Protein AF-0000000080789629 (afdb_homodimer)

Solvent-accessible surface area (backbone atoms only — not comparable to full-atom values): 7056 Å² total; per-residue (Å²): 126,40,49,43,46,72,43,77,44,97,46,94,88,41,52,44,38,27,39,66,44,56,56,70,58,35,61,76,66,65,65,48,71,83,44,41,22,46,79,44,79,45,77,54,96,90,35,48,31,46,32,34,33,51,54,77,71,75,78,124,127,41,49,43,45,72,43,79,45,98,47,94,88,39,52,44,38,26,39,67,45,55,56,70,58,34,59,75,66,64,66,47,70,82,44,41,24,46,77,45,80,43,76,55,96,91,35,47,30,47,32,34,32,51,53,75,74,73,78,125

Sequence (120 aa):
MVKPYIRKGGREGDETYYLNIPRDIAKAFNITKEDEFVLSVETKDGEITLCYKRVKKAKSMVKPYIRKGGREGDETYYLNIPRDIAKAFNITKEDEFVLSVETKDGEITLCYKRVKKAKS

Structure (mmCIF, N/CA/C/O backbone):
data_AF-0000000080789629-model_v1
#
loop_
_entity.id
_entity.type
_entity.pdbx_description
1 polymer 'SpoVT-AbrB domain-containing protein'
#
loop_
_atom_site.group_PDB
_atom_site.id
_atom_site.type_symbol
_atom_site.label_atom_id
_atom_site.label_alt_id
_atom_site.label_comp_id
_atom_site.label_asym_id
_atom_site.label_entity_id
_atom_site.label_seq_id
_atom_site.pdbx_PDB_ins_code
_atom_site.Cartn_x
_atom_site.Cartn_y
_atom_site.Cartn_z
_atom_site.occupancy
_atom_site.B_iso_or_equiv
_atom_site.auth_seq_id
_atom_site.auth_comp_id
_atom_site.auth_asym_id
_atom_site.auth_atom_id
_atom_site.pdbx_PDB_model_num
ATOM 1 N N . MET A 1 1 ? 3.91 -3.062 12.312 1 89.25 1 MET A N 1
ATOM 2 C CA . MET A 1 1 ? 3.449 -1.754 11.852 1 89.25 1 MET A CA 1
ATOM 3 C C . MET A 1 1 ? 4.102 -1.382 10.523 1 89.25 1 MET A C 1
ATOM 5 O O . MET A 1 1 ? 5.219 -1.811 10.234 1 89.25 1 MET A O 1
ATOM 9 N N . VAL A 1 2 ? 3.223 -0.698 9.672 1 92.31 2 VAL A N 1
ATOM 10 C CA . VAL A 1 2 ? 3.715 -0.331 8.352 1 92.31 2 VAL A CA 1
ATOM 11 C C . VAL A 1 2 ? 3.859 1.187 8.25 1 92.31 2 VAL A C 1
ATOM 13 O O . VAL A 1 2 ? 2.949 1.928 8.633 1 92.31 2 VAL A O 1
ATOM 16 N N . LYS A 1 3 ? 4.988 1.646 7.781 1 93.5 3 LYS A N 1
ATOM 17 C CA . LYS A 1 3 ? 5.199 3.064 7.504 1 93.5 3 LYS A CA 1
ATOM 18 C C . LYS A 1 3 ? 5.125 3.35 6.008 1 93.5 3 LYS A C 1
ATOM 20 O O . LYS A 1 3 ? 5.555 2.531 5.191 1 93.5 3 LYS A O 1
ATOM 25 N N . PRO A 1 4 ? 4.559 4.508 5.738 1 93.75 4 PRO A N 1
ATOM 26 C CA . PRO A 1 4 ? 4.582 4.859 4.32 1 93.75 4 PRO A CA 1
ATOM 27 C C . PRO A 1 4 ? 6 5.078 3.789 1 93.75 4 PRO A C 1
ATOM 29 O O . PRO A 1 4 ? 6.855 5.605 4.504 1 93.75 4 PRO A O 1
ATOM 32 N N . TYR A 1 5 ? 6.16 4.535 2.629 1 93.06 5 TYR A N 1
ATOM 33 C CA . TYR A 1 5 ? 7.344 4.879 1.848 1 93.06 5 TYR A CA 1
ATOM 34 C C . TYR A 1 5 ? 7.047 6.012 0.873 1 93.06 5 TYR A C 1
ATOM 36 O O . TYR A 1 5 ? 6.129 5.906 0.054 1 93.06 5 TYR A O 1
ATOM 44 N N . ILE A 1 6 ? 7.785 7.117 1.028 1 91.06 6 ILE A N 1
ATOM 45 C CA . ILE A 1 6 ? 7.527 8.281 0.193 1 91.06 6 ILE A CA 1
ATOM 46 C C . ILE A 1 6 ? 8.719 8.531 -0.727 1 91.06 6 ILE A C 1
ATOM 48 O O . ILE A 1 6 ? 9.852 8.695 -0.259 1 91.06 6 ILE A O 1
ATOM 52 N N . ARG A 1 7 ? 8.422 8.477 -1.987 1 89.19 7 ARG A N 1
ATOM 53 C CA . ARG A 1 7 ? 9.43 8.781 -2.994 1 89.19 7 ARG A CA 1
ATOM 54 C C . ARG A 1 7 ? 9.227 10.172 -3.572 1 89.19 7 ARG A C 1
ATOM 56 O O . ARG A 1 7 ? 8.156 10.484 -4.098 1 89.19 7 ARG A O 1
ATOM 63 N N . LYS A 1 8 ? 10.25 10.859 -3.408 1 85.44 8 LYS A N 1
ATOM 64 C CA . LYS A 1 8 ? 10.172 12.211 -3.967 1 85.44 8 LYS A CA 1
ATOM 65 C C . LYS A 1 8 ? 10.344 12.188 -5.484 1 85.44 8 LYS A C 1
ATOM 67 O O . LYS A 1 8 ? 11.164 11.43 -6.008 1 85.44 8 LYS A O 1
ATOM 72 N N . GLY A 1 9 ? 9.445 12.828 -6.062 1 81.38 9 GLY A N 1
ATOM 73 C CA . GLY A 1 9 ? 9.602 12.992 -7.5 1 81.38 9 GLY A CA 1
ATOM 74 C C . GLY A 1 9 ? 10.555 14.109 -7.875 1 81.38 9 GLY A C 1
ATOM 75 O O . GLY A 1 9 ? 11.25 14.648 -7.016 1 81.38 9 GLY A O 1
ATOM 76 N N . GLY A 1 10 ? 10.695 14.266 -9.258 1 78.31 10 GLY A N 1
ATOM 77 C CA . GLY A 1 10 ? 11.602 15.281 -9.789 1 78.31 10 GLY A CA 1
ATOM 78 C C . GLY A 1 10 ? 11.148 16.703 -9.484 1 78.31 10 GLY A C 1
ATOM 79 O O . GLY A 1 10 ? 11.977 17.609 -9.43 1 78.31 10 GLY A O 1
ATOM 80 N N . ARG A 1 11 ? 9.914 16.953 -9.359 1 83.81 11 ARG A N 1
ATOM 81 C CA . ARG A 1 11 ? 9.367 18.281 -9.07 1 83.81 11 ARG A CA 1
ATOM 82 C C . ARG A 1 11 ? 8.773 18.328 -7.668 1 83.81 11 ARG A C 1
ATOM 84 O O . ARG A 1 11 ? 8.336 17.312 -7.137 1 83.81 11 ARG A O 1
ATOM 91 N N . GLU A 1 12 ? 8.867 19.594 -7.16 1 76.38 12 GLU A N 1
ATOM 92 C CA . GLU A 1 12 ? 8.25 19.812 -5.852 1 76.38 12 GLU A CA 1
ATOM 93 C C . GLU A 1 12 ? 6.77 19.453 -5.875 1 76.38 12 GLU A C 1
ATOM 95 O O . GLU A 1 12 ? 6.047 19.828 -6.801 1 76.38 12 GLU A O 1
ATOM 100 N N . GLY A 1 13 ? 6.312 18.547 -4.934 1 76.31 13 GLY A N 1
ATOM 101 C CA . GLY A 1 13 ? 4.914 18.141 -4.891 1 76.31 13 GLY A CA 1
ATOM 102 C C . GLY A 1 13 ? 4.652 16.812 -5.578 1 76.31 13 GLY A C 1
ATOM 103 O O . GLY A 1 13 ? 3.551 16.266 -5.48 1 76.31 13 GLY A O 1
ATOM 104 N N . ASP A 1 14 ? 5.711 16.422 -6.297 1 84.75 14 ASP A N 1
ATOM 105 C CA . ASP A 1 14 ? 5.578 15.164 -7.031 1 84.75 14 ASP A CA 1
ATOM 106 C C . ASP A 1 14 ? 6.039 13.984 -6.184 1 84.75 14 ASP A C 1
ATOM 108 O O . ASP A 1 14 ? 7.027 13.32 -6.516 1 84.75 14 ASP A O 1
ATOM 112 N N . GLU A 1 15 ? 5.32 13.797 -5.066 1 88.5 15 GLU A N 1
ATOM 113 C CA . GLU A 1 15 ? 5.656 12.648 -4.223 1 88.5 15 GLU A CA 1
ATOM 114 C C . GLU A 1 15 ? 4.746 11.461 -4.516 1 88.5 15 GLU A C 1
ATOM 116 O O . GLU A 1 15 ? 3.58 11.641 -4.875 1 88.5 15 GLU A O 1
ATOM 121 N N . THR A 1 16 ? 5.395 10.352 -4.5 1 92.25 16 THR A N 1
ATOM 122 C CA . THR A 1 16 ? 4.625 9.117 -4.57 1 92.25 16 THR A CA 1
ATOM 123 C C . THR A 1 16 ? 4.625 8.406 -3.221 1 92.25 16 THR A C 1
ATOM 125 O O . THR A 1 16 ? 5.668 8.281 -2.574 1 92.25 16 THR A O 1
ATOM 128 N N . TYR A 1 17 ? 3.451 8.062 -2.824 1 93.88 17 TYR A N 1
ATOM 129 C CA . TYR A 1 17 ? 3.268 7.418 -1.528 1 93.88 17 TYR A CA 1
ATOM 130 C C . TYR A 1 17 ? 2.965 5.934 -1.693 1 93.88 17 TYR A C 1
ATOM 132 O O . TYR A 1 17 ? 2.146 5.551 -2.533 1 93.88 17 TYR A O 1
ATOM 140 N N . TYR A 1 18 ? 3.67 5.082 -0.891 1 96.06 18 TYR A N 1
ATOM 141 C CA . TYR A 1 18 ? 3.473 3.637 -0.942 1 96.06 18 TYR A CA 1
ATOM 142 C C . TYR A 1 18 ? 3.23 3.068 0.452 1 96.06 18 TYR A C 1
ATOM 144 O O . TYR A 1 18 ? 3.781 3.57 1.437 1 96.06 18 TYR A O 1
ATOM 152 N N . LEU A 1 19 ? 2.445 2.037 0.491 1 97.31 19 LEU A N 1
ATOM 153 C CA . LEU A 1 19 ? 2.361 1.165 1.657 1 97.31 19 LEU A CA 1
ATOM 154 C C . LEU A 1 19 ? 2.951 -0.208 1.354 1 97.31 19 LEU A C 1
ATOM 156 O O . LEU A 1 19 ? 2.641 -0.807 0.321 1 97.31 19 LEU A O 1
ATOM 160 N N . ASN A 1 20 ? 3.764 -0.63 2.275 1 96.25 20 ASN A N 1
ATOM 161 C CA . ASN A 1 20 ? 4.379 -1.944 2.131 1 96.25 20 ASN A CA 1
ATOM 162 C C . ASN A 1 20 ? 3.367 -3.064 2.346 1 96.25 20 ASN A C 1
ATOM 164 O O . ASN A 1 20 ? 2.529 -2.986 3.246 1 96.25 20 ASN A O 1
ATOM 168 N N . ILE A 1 21 ? 3.426 -4.031 1.46 1 96.5 21 ILE A N 1
ATOM 169 C CA . ILE A 1 21 ? 2.814 -5.328 1.736 1 96.5 21 ILE A CA 1
ATOM 170 C C . ILE A 1 21 ? 3.861 -6.281 2.305 1 96.5 21 ILE A C 1
ATOM 172 O O . ILE A 1 21 ? 4.797 -6.68 1.604 1 96.5 21 ILE A O 1
ATOM 176 N N . PRO A 1 22 ? 3.684 -6.617 3.529 1 94.06 22 PRO A N 1
ATOM 177 C CA . PRO A 1 22 ? 4.66 -7.562 4.074 1 94.06 22 PRO A CA 1
ATOM 178 C C . PRO A 1 22 ? 4.832 -8.805 3.199 1 94.06 22 PRO A C 1
ATOM 180 O O . PRO A 1 22 ? 3.852 -9.305 2.643 1 94.06 22 PRO A O 1
ATOM 183 N N . ARG A 1 23 ? 6.047 -9.305 3.166 1 91.75 23 ARG A N 1
ATOM 184 C CA . ARG A 1 23 ? 6.418 -10.398 2.275 1 91.75 23 ARG A CA 1
ATOM 185 C C . ARG A 1 23 ? 5.566 -11.633 2.541 1 91.75 23 ARG A C 1
ATOM 187 O O . ARG A 1 23 ? 5.113 -12.297 1.604 1 91.75 23 ARG A O 1
ATOM 194 N N . ASP A 1 24 ? 5.383 -11.961 3.83 1 92.44 24 ASP A N 1
ATOM 195 C CA . ASP A 1 24 ? 4.613 -13.148 4.195 1 92.44 24 ASP A CA 1
ATOM 196 C C . ASP A 1 24 ? 3.18 -13.047 3.682 1 92.44 24 ASP A C 1
ATOM 198 O O . ASP A 1 24 ? 2.604 -14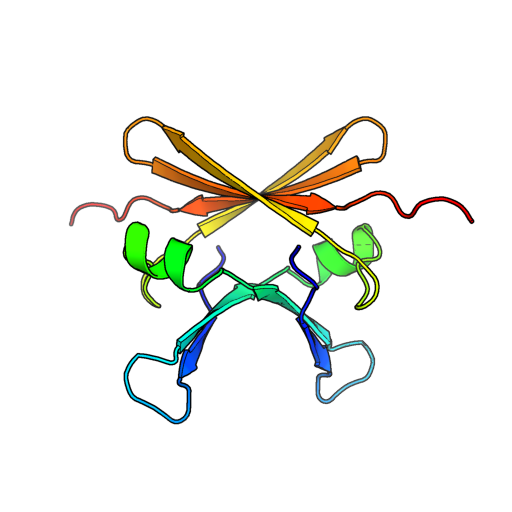.047 3.244 1 92.44 24 ASP A O 1
ATOM 202 N N . ILE A 1 25 ? 2.648 -11.883 3.715 1 94.69 25 ILE A N 1
ATOM 203 C CA . ILE A 1 25 ? 1.293 -11.664 3.223 1 94.69 25 ILE A CA 1
ATOM 204 C C . ILE A 1 25 ? 1.273 -11.773 1.7 1 94.69 25 ILE A C 1
ATOM 206 O O . ILE A 1 25 ? 0.395 -12.422 1.129 1 94.69 25 ILE A O 1
ATOM 210 N N . ALA A 1 26 ? 2.227 -11.141 1.021 1 94.31 26 ALA A N 1
ATOM 211 C CA . ALA A 1 26 ? 2.314 -11.211 -0.435 1 94.31 26 ALA A CA 1
ATOM 212 C C . ALA A 1 26 ? 2.426 -12.664 -0.904 1 94.31 26 ALA A C 1
ATOM 214 O O . ALA A 1 26 ? 1.757 -13.062 -1.858 1 94.31 26 ALA A O 1
ATOM 215 N N . LYS A 1 27 ? 3.209 -13.43 -0.258 1 92.94 27 LYS A N 1
ATOM 216 C CA . LYS A 1 27 ? 3.404 -14.828 -0.609 1 92.94 27 LYS A CA 1
ATOM 217 C C . LYS A 1 27 ? 2.146 -15.648 -0.33 1 92.94 27 LYS A C 1
ATOM 219 O O . LYS A 1 27 ? 1.728 -16.453 -1.161 1 92.94 27 LYS A O 1
ATOM 224 N N . ALA A 1 28 ? 1.553 -15.461 0.812 1 93.56 28 ALA A N 1
ATOM 225 C CA . ALA A 1 28 ? 0.385 -16.234 1.227 1 93.56 28 ALA A CA 1
ATOM 226 C C . ALA A 1 28 ? -0.769 -16.047 0.245 1 93.56 28 ALA A C 1
ATOM 228 O O . ALA A 1 28 ? -1.531 -16.984 -0.004 1 93.56 28 ALA A O 1
ATOM 229 N N . PHE A 1 29 ? -0.844 -14.891 -0.301 1 94.44 29 PHE A N 1
ATOM 230 C CA . PHE A 1 29 ? -1.986 -14.602 -1.161 1 94.44 29 PHE A CA 1
ATOM 231 C C . PHE A 1 29 ? -1.558 -14.523 -2.621 1 94.44 29 PHE A C 1
ATOM 233 O O . PHE A 1 29 ? -2.35 -14.141 -3.486 1 94.44 29 PHE A O 1
ATOM 240 N N . ASN A 1 30 ? -0.335 -14.891 -2.869 1 92.62 30 ASN A N 1
ATOM 241 C CA . ASN A 1 30 ? 0.203 -14.93 -4.223 1 92.62 30 ASN A CA 1
ATOM 242 C C . ASN A 1 30 ? 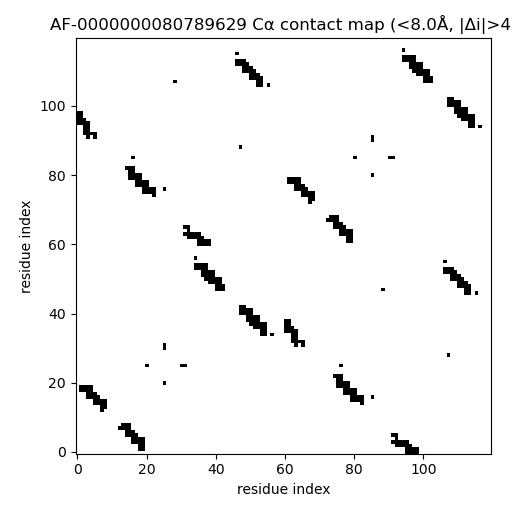-0.038 -13.609 -4.957 1 92.62 30 ASN A C 1
ATOM 244 O O . ASN A 1 30 ? -0.565 -13.602 -6.07 1 92.62 30 ASN A O 1
ATOM 248 N N . ILE A 1 31 ? 0.288 -12.547 -4.324 1 93.5 31 ILE A N 1
ATOM 249 C CA . ILE A 1 31 ? 0.166 -11.227 -4.941 1 93.5 31 ILE A CA 1
ATOM 250 C C . ILE A 1 31 ? 1.267 -11.047 -5.984 1 93.5 31 ILE A C 1
ATOM 252 O O . ILE A 1 31 ? 2.439 -11.305 -5.711 1 93.5 31 ILE A O 1
ATOM 256 N N . THR A 1 32 ? 0.868 -10.617 -7.168 1 91 32 THR A N 1
ATOM 257 C CA . THR A 1 32 ? 1.8 -10.422 -8.273 1 91 32 THR A CA 1
ATOM 258 C C . THR A 1 32 ? 1.615 -9.047 -8.898 1 91 32 THR A C 1
ATOM 260 O O . THR A 1 32 ? 0.692 -8.312 -8.539 1 91 32 THR A O 1
ATOM 263 N N . LYS A 1 33 ? 2.525 -8.68 -9.812 1 90.5 33 LYS A N 1
ATOM 264 C CA . LYS A 1 33 ? 2.48 -7.398 -10.516 1 90.5 33 LYS A CA 1
ATOM 265 C C . LYS A 1 33 ? 1.245 -7.305 -11.406 1 90.5 33 LYS A C 1
ATOM 267 O O . LYS A 1 33 ? 0.874 -6.215 -11.844 1 90.5 33 LYS A O 1
ATOM 272 N N . GLU A 1 34 ? 0.631 -8.445 -11.703 1 91.38 34 GLU A N 1
ATOM 273 C CA . GLU A 1 34 ? -0.533 -8.469 -12.578 1 91.38 34 GLU A CA 1
ATOM 274 C C . GLU A 1 34 ? -1.818 -8.1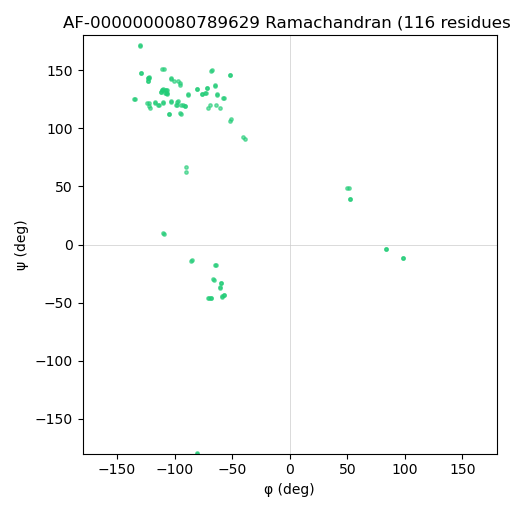95 -11.805 1 91.38 34 GLU A C 1
ATOM 276 O O . GLU A 1 34 ? -2.871 -7.961 -12.398 1 91.38 34 GLU A O 1
ATOM 281 N N . ASP A 1 35 ? -1.714 -8.266 -10.531 1 93.62 35 ASP A N 1
ATOM 282 C CA . ASP A 1 35 ? -2.895 -8.023 -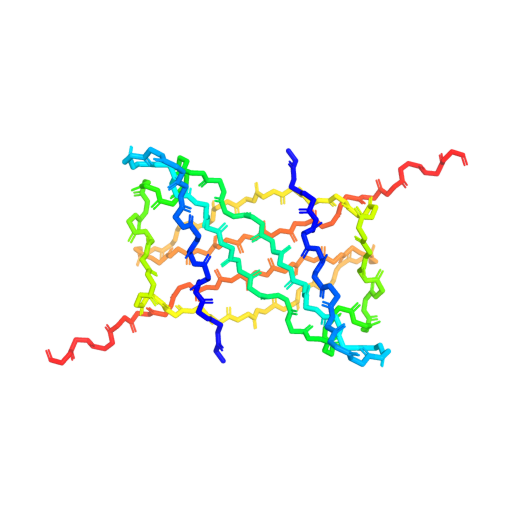9.711 1 93.62 35 ASP A CA 1
ATOM 283 C C . ASP A 1 35 ? -3.33 -6.559 -9.789 1 93.62 35 ASP A C 1
ATOM 285 O O . ASP A 1 35 ? -2.512 -5.676 -10.047 1 93.62 35 ASP A O 1
ATOM 289 N N . GLU A 1 36 ? -4.629 -6.344 -9.648 1 95.31 36 GLU A N 1
ATOM 290 C CA . GLU A 1 36 ? -5.242 -5.023 -9.531 1 95.31 36 GLU A CA 1
ATOM 291 C C . GLU A 1 36 ? -6.059 -4.91 -8.25 1 95.31 36 GLU A C 1
ATOM 293 O O . GLU A 1 36 ? -6.676 -5.883 -7.809 1 95.31 36 GLU A O 1
ATOM 298 N N . PHE A 1 37 ? -5.938 -3.762 -7.68 1 96.2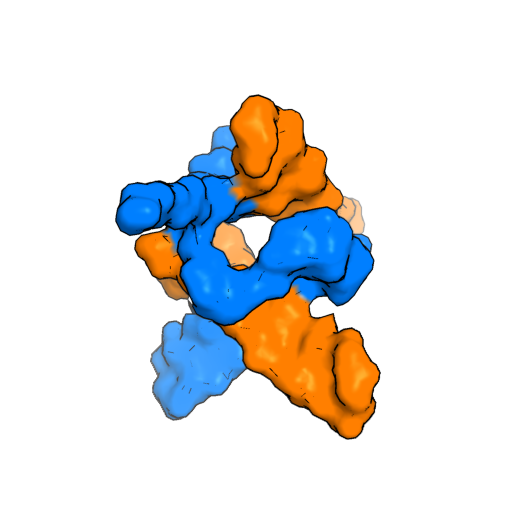5 37 PHE A N 1
ATOM 299 C CA . PHE A 1 37 ? -6.703 -3.49 -6.469 1 96.25 37 PHE A CA 1
ATOM 300 C C . PHE A 1 37 ? -7.586 -2.262 -6.645 1 96.25 37 PHE A C 1
ATOM 302 O O . PHE A 1 37 ? -7.211 -1.317 -7.344 1 96.25 37 PHE A O 1
ATOM 309 N N . VAL A 1 38 ? -8.758 -2.295 -6.055 1 96.88 38 VAL A N 1
ATOM 310 C CA . VAL A 1 38 ? -9.602 -1.111 -5.926 1 96.88 38 VAL A CA 1
ATOM 311 C C . VAL A 1 38 ? -9.422 -0.498 -4.539 1 96.88 38 VAL A C 1
ATOM 313 O O . VAL A 1 38 ? -9.602 -1.178 -3.525 1 96.88 38 VAL A O 1
ATOM 316 N N . LEU A 1 39 ? -9.039 0.752 -4.551 1 97.19 39 LEU A N 1
ATOM 317 C CA . LEU A 1 39 ? -8.844 1.454 -3.287 1 97.19 39 LEU A CA 1
ATOM 318 C C . LEU A 1 39 ? -10.148 2.098 -2.82 1 97.19 39 LEU A C 1
ATOM 320 O O . LEU A 1 39 ? -10.828 2.775 -3.598 1 97.19 39 LEU A O 1
ATOM 324 N N . SER A 1 40 ? -10.453 1.823 -1.576 1 96.56 40 SER A N 1
ATOM 325 C CA . SER A 1 40 ? -11.492 2.553 -0.86 1 96.56 40 SER A CA 1
ATOM 326 C C . SER A 1 40 ? -10.953 3.182 0.418 1 96.56 40 SER A C 1
ATOM 328 O O . SER A 1 40 ? -10.094 2.6 1.086 1 96.56 40 SER A O 1
ATOM 330 N N . VAL A 1 41 ? -11.469 4.363 0.706 1 96.94 41 VAL A N 1
ATOM 331 C CA . VAL A 1 41 ? -11.07 5.074 1.916 1 96.94 41 VAL A CA 1
ATOM 332 C C . VAL A 1 41 ? -12.234 5.098 2.906 1 96.94 41 VAL A C 1
ATOM 334 O O . VAL A 1 41 ? -13.344 5.52 2.562 1 96.94 41 VAL A O 1
ATOM 337 N N . GLU A 1 42 ? -11.906 4.551 4.031 1 95.25 42 GLU A N 1
ATOM 338 C CA . GLU A 1 42 ? -12.891 4.578 5.113 1 95.25 42 GLU A CA 1
ATOM 339 C C . GLU A 1 42 ? -12.484 5.574 6.195 1 95.25 42 GLU A C 1
ATOM 341 O O . GLU A 1 42 ? -11.344 5.566 6.66 1 95.25 42 GLU A O 1
ATOM 346 N N . THR A 1 43 ? -13.422 6.426 6.555 1 93.06 43 THR A N 1
ATOM 347 C CA . THR A 1 43 ? -13.195 7.375 7.641 1 93.06 43 THR A CA 1
ATOM 348 C C . THR A 1 43 ? -14.219 7.191 8.75 1 93.06 43 THR A C 1
ATOM 350 O O . THR A 1 43 ? -15.414 7.031 8.477 1 93.06 43 THR A O 1
ATOM 353 N N . LYS A 1 44 ? -13.711 6.844 9.898 1 87.81 44 LYS A N 1
ATOM 354 C CA . LYS A 1 44 ? -14.578 6.723 11.07 1 87.81 44 LYS A CA 1
ATOM 355 C C . LYS A 1 44 ? -13.953 7.398 12.289 1 87.81 44 LYS A C 1
ATOM 357 O O . LYS A 1 44 ? -12.805 7.129 12.633 1 87.81 44 LYS A O 1
ATOM 362 N N . ASP A 1 45 ? -14.695 8.281 12.867 1 85.56 45 ASP A N 1
ATOM 363 C CA . ASP A 1 45 ? -14.289 8.953 14.102 1 85.56 45 ASP A CA 1
ATOM 364 C C . ASP A 1 45 ? -12.898 9.562 13.961 1 85.56 45 ASP A C 1
ATOM 366 O O . ASP A 1 45 ? -12.055 9.406 14.844 1 85.56 45 ASP A O 1
ATOM 370 N N . GLY A 1 46 ? -12.57 10.141 12.812 1 80.62 46 GLY A N 1
ATOM 371 C CA . GLY A 1 46 ? -11.305 10.812 12.578 1 80.62 46 GLY A CA 1
ATOM 372 C C . GLY A 1 46 ? -10.188 9.859 12.188 1 80.62 46 GLY A C 1
ATOM 373 O O . GLY A 1 46 ? -9.062 10.289 11.93 1 80.62 46 GLY A O 1
ATOM 374 N N . GLU A 1 47 ? -10.586 8.594 12.219 1 89.88 47 GLU A N 1
ATOM 375 C CA . GLU A 1 47 ? -9.594 7.594 11.828 1 89.88 47 GLU A CA 1
ATOM 376 C C . GLU A 1 47 ? -9.734 7.207 10.359 1 89.88 47 GLU A C 1
ATOM 378 O O . GLU A 1 47 ? -10.852 7.066 9.859 1 89.88 47 GLU A O 1
ATOM 383 N N . ILE A 1 48 ? -8.562 7.102 9.734 1 95.25 48 ILE A N 1
ATOM 384 C CA . ILE A 1 48 ? -8.594 6.762 8.32 1 95.25 48 ILE A CA 1
ATOM 385 C C . ILE A 1 48 ? -8.094 5.332 8.117 1 95.25 48 ILE A C 1
ATOM 387 O O . ILE A 1 48 ? -7.141 4.906 8.773 1 95.25 48 ILE A O 1
ATOM 391 N N . THR A 1 49 ? -8.852 4.59 7.336 1 97.19 49 THR A N 1
ATOM 392 C CA . THR A 1 49 ? -8.43 3.268 6.879 1 97.19 49 THR A CA 1
ATOM 393 C C . THR A 1 49 ? -8.414 3.199 5.355 1 97.19 49 THR A C 1
ATOM 395 O O . THR A 1 49 ? -9.391 3.564 4.703 1 97.19 49 THR A O 1
ATOM 398 N N . LEU A 1 50 ? -7.242 2.881 4.766 1 97.75 50 LEU A N 1
ATOM 399 C CA . LEU A 1 50 ? -7.125 2.604 3.34 1 97.75 50 LEU A CA 1
ATOM 400 C C . LEU A 1 50 ? -7.312 1.116 3.059 1 97.75 50 LEU A C 1
ATOM 402 O O . LEU A 1 50 ? -6.527 0.287 3.523 1 97.75 50 LEU A O 1
ATOM 406 N N . CYS A 1 51 ? -8.344 0.774 2.26 1 97.56 51 CYS A N 1
ATOM 407 C CA . CYS A 1 51 ? -8.625 -0.627 1.967 1 97.56 51 CYS A CA 1
ATOM 408 C C . CYS A 1 51 ? -8.461 -0.917 0.479 1 97.56 51 CYS A C 1
ATOM 410 O O . CYS A 1 51 ? -9.125 -0.297 -0.354 1 97.56 51 CYS A O 1
ATOM 412 N N . TYR A 1 52 ? -7.594 -1.845 0.18 1 97.75 52 TYR A N 1
ATOM 413 C CA . TYR A 1 52 ? -7.324 -2.299 -1.18 1 97.75 52 TYR A CA 1
ATOM 414 C C . TYR A 1 52 ? -7.953 -3.66 -1.436 1 97.75 52 TYR A C 1
ATOM 416 O O . TYR A 1 52 ? -7.484 -4.676 -0.917 1 97.75 52 TYR A O 1
ATOM 424 N N . LYS A 1 53 ? -8.953 -3.697 -2.289 1 97.31 53 LYS A N 1
ATOM 425 C CA . LYS A 1 53 ? -9.617 -4.949 -2.646 1 97.31 53 LYS A CA 1
ATOM 426 C C . LYS A 1 53 ? -9.086 -5.496 -3.967 1 97.31 53 LYS A C 1
ATOM 428 O O . LYS A 1 53 ? -9.102 -4.801 -4.984 1 97.31 53 LYS A O 1
ATOM 433 N N . ARG A 1 54 ? -8.555 -6.664 -3.895 1 96.38 54 ARG A N 1
ATOM 434 C CA . ARG A 1 54 ? -8.07 -7.309 -5.109 1 96.38 54 ARG A CA 1
ATOM 435 C C . ARG A 1 54 ? -9.203 -7.566 -6.09 1 96.38 54 ARG A C 1
ATOM 437 O O . ARG A 1 54 ? -10.266 -8.07 -5.703 1 96.38 54 ARG A O 1
ATOM 444 N N . VAL A 1 55 ? -8.969 -7.129 -7.309 1 92.88 55 VAL A N 1
ATOM 445 C CA . VAL A 1 55 ? -9.977 -7.324 -8.344 1 92.88 55 VAL A CA 1
ATOM 446 C C . VAL A 1 55 ? -9.891 -8.75 -8.891 1 92.88 55 VAL A C 1
ATOM 448 O O . VAL A 1 55 ? -8.797 -9.258 -9.141 1 92.88 55 VAL A O 1
ATOM 451 N N . LYS A 1 56 ? -10.984 -9.289 -8.984 1 80 56 LYS A N 1
ATOM 452 C CA . LYS A 1 56 ? -11.047 -10.617 -9.586 1 80 56 LYS A CA 1
ATOM 453 C C . LYS A 1 56 ? -10.75 -10.562 -11.086 1 80 56 LYS A C 1
ATOM 455 O O . LYS A 1 56 ? -11.211 -9.656 -11.781 1 80 56 LYS A O 1
ATOM 460 N N . LYS A 1 57 ? -9.688 -11.297 -11.367 1 72 57 LYS A N 1
ATOM 461 C CA . LYS A 1 57 ? -9.43 -11.367 -12.797 1 72 57 LYS A CA 1
ATOM 462 C C . LYS A 1 57 ? -10.562 -12.078 -13.531 1 72 57 LYS A C 1
ATOM 464 O O . LYS A 1 57 ? -11.156 -13.023 -13 1 72 57 LYS A O 1
ATOM 469 N N . ALA A 1 58 ? -11.148 -11.188 -14.508 1 60 58 ALA A N 1
ATOM 470 C CA . ALA A 1 58 ? -12.156 -11.852 -15.328 1 60 58 ALA A CA 1
ATOM 471 C C . ALA A 1 58 ? -11.602 -13.133 -15.938 1 60 58 ALA A C 1
ATOM 473 O O . ALA A 1 58 ? -10.406 -13.211 -16.266 1 60 58 ALA A O 1
ATOM 474 N N . LYS A 1 59 ? -11.992 -14.219 -15.453 1 54.09 59 LYS A N 1
ATOM 475 C CA . LYS A 1 59 ? -11.672 -15.43 -16.203 1 54.09 59 LYS A CA 1
ATOM 476 C C . LYS A 1 59 ? -11.812 -15.195 -17.703 1 54.09 59 LYS A C 1
ATOM 478 O O . LYS A 1 59 ? -12.844 -14.711 -18.172 1 54.09 59 LYS A O 1
ATOM 483 N N . SER A 1 60 ? -10.734 -14.789 -18.375 1 39.22 60 SER A N 1
ATOM 484 C CA . SER A 1 60 ? -10.969 -15.062 -19.797 1 39.22 60 SER A CA 1
ATOM 485 C C . SER A 1 60 ? -11.312 -16.531 -20.031 1 39.22 60 SER A C 1
ATOM 487 O O . SER A 1 60 ? -10.805 -17.406 -19.344 1 39.22 60 SER A O 1
ATOM 489 N N . MET B 1 1 ? -7.652 2.34 -10.539 1 89 1 MET B N 1
ATOM 490 C CA . MET B 1 1 ? -7.125 1.044 -10.117 1 89 1 MET B CA 1
ATOM 491 C C . MET B 1 1 ? -5.648 1.148 -9.758 1 89 1 MET B C 1
ATOM 493 O O . MET B 1 1 ? -4.93 1.994 -10.297 1 89 1 MET B O 1
ATOM 497 N N . VAL B 1 2 ? -5.32 0.338 -8.664 1 91.88 2 VAL B N 1
ATOM 498 C CA . VAL B 1 2 ? -3.941 0.392 -8.188 1 91.88 2 VAL B CA 1
ATOM 499 C C . VAL B 1 2 ? -3.246 -0.939 -8.469 1 91.88 2 VAL B C 1
ATOM 501 O O . VAL B 1 2 ? -3.795 -2.006 -8.18 1 91.88 2 VAL B O 1
ATOM 504 N N . LYS B 1 3 ? -2.076 -0.895 -9.047 1 92.94 3 LYS B N 1
ATOM 505 C CA . LYS B 1 3 ? -1.248 -2.082 -9.242 1 92.94 3 LYS B CA 1
ATOM 506 C C . LYS B 1 3 ? -0.109 -2.125 -8.227 1 92.94 3 LYS B C 1
ATOM 508 O O . LYS B 1 3 ? 0.446 -1.087 -7.863 1 92.94 3 LYS B O 1
ATOM 513 N N . PRO B 1 4 ? 0.145 -3.35 -7.812 1 93.56 4 PRO B N 1
ATOM 514 C CA . PRO B 1 4 ? 1.309 -3.434 -6.926 1 93.56 4 PRO B CA 1
ATOM 515 C C . PRO B 1 4 ? 2.611 -3.057 -7.629 1 93.56 4 PRO B C 1
ATOM 517 O O . PRO B 1 4 ? 2.795 -3.369 -8.805 1 93.56 4 PRO B O 1
ATOM 520 N N . TYR B 1 5 ? 3.346 -2.293 -6.887 1 92.88 5 TYR B N 1
ATOM 521 C CA . TYR B 1 5 ? 4.738 -2.07 -7.266 1 92.88 5 TYR B CA 1
ATOM 522 C C . TYR B 1 5 ? 5.656 -3.07 -6.578 1 92.88 5 TYR B C 1
ATOM 524 O O . TYR B 1 5 ? 5.668 -3.17 -5.348 1 92.88 5 TYR B O 1
ATOM 532 N N . ILE B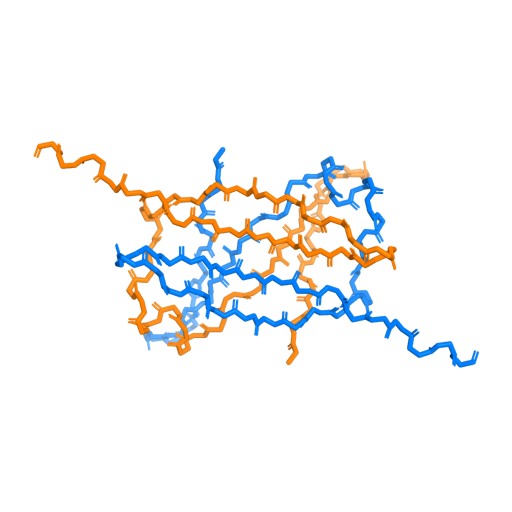 1 6 ? 6.379 -3.865 -7.398 1 90.94 6 ILE B N 1
ATOM 533 C CA . ILE B 1 6 ? 7.23 -4.906 -6.844 1 90.94 6 ILE B CA 1
ATOM 534 C C . ILE B 1 6 ? 8.695 -4.586 -7.137 1 90.94 6 ILE B C 1
ATOM 536 O O . ILE B 1 6 ? 9.078 -4.43 -8.297 1 90.94 6 ILE B O 1
ATOM 540 N N . ARG B 1 7 ? 9.414 -4.449 -6.078 1 89.31 7 ARG B N 1
ATOM 541 C CA . ARG B 1 7 ? 10.852 -4.227 -6.191 1 89.31 7 ARG B CA 1
ATOM 542 C C . ARG B 1 7 ? 11.625 -5.5 -5.879 1 89.31 7 ARG B C 1
ATOM 544 O O . ARG B 1 7 ? 11.469 -6.082 -4.805 1 89.31 7 ARG B O 1
ATOM 551 N N . LYS B 1 8 ? 12.367 -5.812 -6.836 1 85.5 8 LYS B N 1
ATOM 552 C CA . LYS B 1 8 ? 13.195 -6.988 -6.617 1 85.5 8 LYS B CA 1
ATOM 553 C C . LYS B 1 8 ? 14.375 -6.668 -5.703 1 85.5 8 LYS B C 1
ATOM 555 O O . LYS B 1 8 ? 14.977 -5.598 -5.812 1 85.5 8 LYS B O 1
ATOM 560 N N . GLY B 1 9 ? 14.461 -7.496 -4.77 1 81.5 9 GLY B N 1
ATOM 561 C CA . GLY B 1 9 ? 15.641 -7.363 -3.922 1 81.5 9 GLY B CA 1
ATOM 562 C C . GLY B 1 9 ? 16.875 -7.996 -4.52 1 81.5 9 GLY B C 1
ATOM 563 O O . GLY B 1 9 ? 16.875 -8.398 -5.688 1 81.5 9 GLY B O 1
ATOM 564 N N . GLY B 1 10 ? 18.016 -7.871 -3.701 1 77.62 10 GLY B N 1
ATOM 565 C CA . GLY B 1 10 ? 19.297 -8.398 -4.141 1 77.62 10 GLY B CA 1
ATOM 566 C C . GLY B 1 10 ? 19.312 -9.914 -4.254 1 77.62 10 GLY B C 1
ATOM 567 O O . GLY B 1 10 ? 20.078 -10.477 -5.023 1 77.62 10 GLY B O 1
ATOM 568 N N . ARG B 1 11 ? 18.594 -10.617 -3.492 1 83.81 11 ARG B N 1
ATOM 569 C CA . ARG B 1 11 ? 18.516 -12.07 -3.514 1 83.81 11 ARG B CA 1
ATOM 570 C C . ARG B 1 11 ? 17.172 -12.547 -4.062 1 83.81 11 ARG B C 1
ATOM 572 O O . ARG B 1 11 ? 16.172 -11.836 -3.955 1 83.81 11 ARG B O 1
ATOM 579 N N . GLU B 1 12 ? 17.328 -13.766 -4.672 1 76.38 12 GLU B N 1
ATOM 580 C CA . GLU B 1 12 ? 16.094 -14.383 -5.176 1 76.38 12 GLU B CA 1
ATOM 581 C C . GLU B 1 12 ? 15.086 -14.578 -4.055 1 76.38 12 GLU B C 1
ATOM 583 O O . GLU B 1 12 ? 15.43 -15.047 -2.971 1 76.38 12 GLU B O 1
ATOM 588 N N . GLY B 1 13 ? 13.812 -14.047 -4.234 1 76.25 13 GLY B N 1
ATOM 589 C CA . GLY B 1 13 ? 12.789 -14.18 -3.215 1 76.25 13 GLY B CA 1
ATOM 590 C C . GLY B 1 13 ? 12.656 -12.953 -2.336 1 76.25 13 GLY B C 1
ATOM 591 O O . GLY B 1 13 ? 11.719 -12.852 -1.537 1 76.25 13 GLY B O 1
ATOM 592 N N . ASP B 1 14 ? 13.688 -12.117 -2.539 1 84.88 14 ASP B N 1
ATOM 593 C CA . ASP B 1 14 ? 13.695 -10.891 -1.741 1 84.88 14 ASP B CA 1
ATOM 594 C C . ASP B 1 14 ? 12.969 -9.758 -2.463 1 84.88 14 ASP B C 1
ATOM 596 O O . ASP B 1 14 ? 13.594 -8.812 -2.93 1 84.88 14 ASP B O 1
ATOM 600 N N . GLU B 1 15 ? 11.633 -9.977 -2.602 1 88.5 15 GLU B N 1
ATOM 601 C CA . GLU B 1 15 ? 10.836 -8.922 -3.227 1 88.5 15 GLU B CA 1
ATOM 602 C C . GLU B 1 15 ? 10.102 -8.094 -2.182 1 88.5 15 GLU B C 1
ATOM 604 O O . GLU B 1 15 ? 9.734 -8.602 -1.119 1 88.5 15 GLU B O 1
ATOM 609 N N . THR B 1 16 ? 10.094 -6.832 -2.49 1 92.25 16 THR B N 1
ATOM 610 C CA . THR B 1 16 ? 9.258 -5.945 -1.691 1 92.25 16 THR B CA 1
ATOM 611 C C . THR B 1 16 ? 8.023 -5.504 -2.48 1 92.25 16 THR B C 1
ATOM 613 O O . THR B 1 16 ? 8.133 -5.141 -3.654 1 92.25 16 THR B O 1
ATOM 616 N N . TYR B 1 17 ? 6.93 -5.645 -1.831 1 94.06 17 TYR B N 1
ATOM 617 C CA . TYR B 1 17 ? 5.652 -5.328 -2.465 1 94.06 17 TYR B CA 1
ATOM 618 C C . TYR B 1 17 ? 5.07 -4.039 -1.898 1 94.06 17 TYR B C 1
ATOM 620 O O . TYR B 1 17 ? 5.059 -3.836 -0.682 1 94.06 17 TYR B O 1
ATOM 628 N N . TYR B 1 18 ? 4.613 -3.139 -2.805 1 96.06 18 TYR B N 1
ATOM 629 C CA . TYR B 1 18 ? 4.027 -1.865 -2.4 1 96.06 18 TYR B CA 1
ATOM 630 C C . TYR B 1 18 ? 2.678 -1.648 -3.072 1 96.06 18 TYR B C 1
ATOM 632 O O . TYR B 1 18 ? 2.469 -2.07 -4.211 1 96.06 18 TYR B O 1
ATOM 640 N N . LEU B 1 19 ? 1.818 -0.979 -2.375 1 97.31 19 LEU B N 1
ATOM 641 C CA . LEU B 1 19 ? 0.614 -0.393 -2.953 1 97.31 19 LEU B CA 1
ATOM 642 C C . LEU B 1 19 ? 0.699 1.129 -2.961 1 97.31 19 LEU B C 1
ATOM 644 O O . LEU B 1 19 ? 1.049 1.74 -1.948 1 97.31 19 LEU B O 1
ATOM 648 N N . ASN B 1 20 ? 0.364 1.668 -4.098 1 96.12 20 ASN B N 1
ATOM 649 C CA . ASN B 1 20 ? 0.371 3.121 -4.238 1 96.12 20 ASN B CA 1
ATOM 650 C C . ASN B 1 20 ? -0.779 3.764 -3.467 1 96.12 20 ASN B C 1
ATOM 652 O O . ASN B 1 20 ? -1.899 3.25 -3.475 1 96.12 20 ASN B O 1
ATOM 656 N N . ILE B 1 21 ? -0.446 4.816 -2.76 1 96.5 21 ILE B N 1
ATOM 657 C CA . ILE B 1 21 ? -1.466 5.746 -2.291 1 96.5 21 ILE B CA 1
ATOM 658 C C . ILE B 1 21 ? -1.595 6.906 -3.273 1 96.5 21 ILE B C 1
ATOM 660 O O . ILE B 1 21 ? -0.67 7.711 -3.422 1 96.5 21 ILE B O 1
ATOM 664 N N . PRO B 1 22 ? -2.703 6.969 -3.908 1 94 22 PRO B N 1
ATOM 665 C CA . PRO B 1 22 ? -2.855 8.102 -4.824 1 94 22 PRO B CA 1
ATOM 666 C C . PRO B 1 22 ? -2.564 9.445 -4.16 1 94 22 PRO B C 1
ATOM 668 O O . PRO B 1 22 ? -2.916 9.648 -2.994 1 94 22 PRO B O 1
ATOM 671 N N . ARG B 1 23 ? -2.002 10.352 -4.938 1 91.62 23 ARG B N 1
ATOM 672 C CA . ARG B 1 23 ? -1.528 11.633 -4.426 1 91.62 23 ARG B CA 1
ATOM 673 C C . ARG B 1 23 ? -2.664 12.414 -3.779 1 91.62 23 ARG B C 1
ATOM 675 O O . ARG B 1 23 ? -2.486 13.016 -2.717 1 91.62 23 ARG B O 1
ATOM 682 N N . ASP B 1 24 ? -3.818 12.438 -4.465 1 92.5 24 ASP B N 1
ATOM 683 C CA . ASP B 1 24 ? -4.957 13.195 -3.951 1 92.5 24 ASP B CA 1
ATOM 684 C C . ASP B 1 24 ? -5.395 12.672 -2.586 1 92.5 24 ASP B C 1
ATOM 686 O O . ASP B 1 24 ? -5.773 13.453 -1.708 1 92.5 24 ASP B O 1
ATOM 690 N N . ILE B 1 25 ? -5.328 11.406 -2.414 1 94.62 25 ILE B N 1
ATOM 691 C CA . ILE B 1 25 ? -5.691 10.797 -1.139 1 94.62 25 ILE B CA 1
ATOM 692 C C . ILE B 1 25 ? -4.641 11.141 -0.086 1 94.62 25 ILE B C 1
ATOM 694 O O . ILE B 1 25 ? -4.977 11.516 1.039 1 94.62 25 ILE B O 1
ATOM 698 N N . ALA B 1 26 ? -3.354 11.008 -0.422 1 94.31 26 ALA B N 1
ATOM 699 C CA . ALA B 1 26 ? -2.273 11.344 0.502 1 94.31 26 ALA B CA 1
ATOM 700 C C . ALA B 1 26 ? -2.381 12.789 0.971 1 94.31 26 ALA B C 1
ATOM 702 O O . ALA B 1 26 ? -2.225 13.078 2.16 1 94.31 26 ALA B O 1
ATOM 703 N N . LYS B 1 27 ? -2.662 13.656 0.085 1 92.81 27 LYS B N 1
ATOM 704 C CA . LYS B 1 27 ? -2.789 15.078 0.408 1 92.81 27 LYS B CA 1
ATOM 705 C C . LYS B 1 27 ? -4.023 15.336 1.266 1 92.81 27 LYS B C 1
ATOM 707 O O . LYS B 1 27 ? -3.955 16.062 2.26 1 92.81 27 LYS B O 1
ATOM 712 N N . ALA B 1 28 ? -5.129 14.766 0.906 1 93.44 28 ALA B N 1
ATOM 713 C CA . ALA B 1 28 ? -6.395 15 1.6 1 93.44 28 ALA B CA 1
ATOM 714 C C . ALA B 1 28 ? -6.301 14.586 3.064 1 93.44 28 ALA B C 1
ATOM 716 O O . ALA B 1 28 ? -6.906 15.211 3.936 1 93.44 28 ALA B O 1
ATOM 717 N N . PHE B 1 29 ? -5.527 13.586 3.285 1 94.56 29 PHE B N 1
ATOM 718 C CA . PHE B 1 29 ? -5.48 13.055 4.645 1 94.56 29 PHE B CA 1
ATOM 719 C C . PHE B 1 29 ? -4.137 13.359 5.297 1 94.56 29 PHE B C 1
ATOM 721 O O . PHE B 1 29 ? -3.84 12.859 6.383 1 94.56 29 PHE B O 1
ATOM 728 N N . ASN B 1 30 ? -3.365 14.188 4.652 1 92.5 30 ASN B N 1
ATOM 729 C CA . ASN B 1 30 ? -2.076 14.625 5.176 1 92.5 30 ASN B CA 1
ATOM 730 C C . ASN B 1 30 ? -1.223 13.445 5.625 1 92.5 30 ASN B C 1
ATOM 732 O O . ASN B 1 30 ? -0.721 13.43 6.75 1 92.5 30 ASN B O 1
ATOM 736 N N . ILE B 1 31 ? -1.122 12.461 4.789 1 93.5 31 ILE B N 1
ATOM 737 C CA . ILE B 1 31 ? -0.286 11.305 5.078 1 93.5 31 ILE B CA 1
ATOM 738 C C . ILE B 1 31 ? 1.188 11.688 4.949 1 93.5 31 ILE B C 1
ATOM 740 O O . ILE B 1 31 ? 1.593 12.297 3.961 1 93.5 31 ILE B O 1
ATOM 744 N N . THR B 1 32 ? 1.958 11.344 5.957 1 91.12 32 THR B N 1
ATOM 745 C CA . THR B 1 32 ? 3.381 11.664 5.992 1 91.12 32 THR B CA 1
ATOM 746 C C . THR B 1 32 ? 4.207 10.422 6.32 1 91.12 32 THR B C 1
ATOM 748 O O . THR B 1 32 ? 3.652 9.367 6.629 1 91.12 32 THR B O 1
ATOM 751 N N . LYS B 1 33 ? 5.535 10.539 6.203 1 90.69 33 LYS B N 1
ATOM 752 C CA . LYS B 1 33 ? 6.465 9.453 6.5 1 90.69 33 LYS B CA 1
ATOM 753 C C . LYS B 1 33 ? 6.414 9.07 7.977 1 90.69 33 LYS B C 1
ATOM 755 O O . LYS B 1 33 ? 6.895 8 8.359 1 90.69 33 LYS B O 1
ATOM 760 N N . GLU B 1 34 ? 5.863 9.953 8.805 1 91.31 34 GLU B N 1
ATOM 761 C CA . GLU B 1 34 ? 5.801 9.711 10.242 1 91.31 34 GLU B CA 1
ATOM 762 C C . GLU B 1 34 ? 4.57 8.891 10.609 1 91.31 34 GLU B C 1
ATOM 764 O O . GLU B 1 34 ? 4.465 8.398 11.734 1 91.31 34 GLU B O 1
ATOM 769 N N . ASP B 1 35 ? 3.68 8.797 9.703 1 93.75 35 ASP B N 1
ATOM 770 C CA . ASP B 1 35 ? 2.467 8.031 9.969 1 93.75 35 ASP B CA 1
ATOM 771 C C . ASP B 1 35 ? 2.777 6.543 10.102 1 93.75 35 ASP B C 1
ATOM 773 O O . ASP B 1 35 ? 3.764 6.055 9.539 1 93.75 35 ASP B O 1
ATOM 777 N N . GLU B 1 36 ? 1.98 5.867 10.906 1 95.31 36 GLU B N 1
ATOM 778 C CA . GLU B 1 36 ? 1.995 4.414 11.055 1 95.31 36 GLU B CA 1
ATOM 779 C C . GLU B 1 36 ? 0.623 3.814 10.758 1 95.31 36 GLU B C 1
ATOM 781 O O . GLU B 1 36 ? -0.404 4.426 11.062 1 95.31 36 GLU B O 1
ATOM 786 N N . PHE B 1 37 ? 0.691 2.705 10.109 1 96.31 37 PHE B N 1
ATOM 787 C CA . PHE B 1 37 ? -0.542 1.992 9.797 1 96.31 37 PHE B CA 1
ATOM 788 C C . PHE B 1 37 ? -0.504 0.576 10.359 1 96.31 37 PHE B C 1
ATOM 790 O O . PHE B 1 37 ? 0.555 -0.053 10.398 1 96.31 37 PHE B O 1
ATOM 797 N N . VAL B 1 38 ? -1.629 0.09 10.828 1 96.88 38 VAL B N 1
ATOM 798 C CA . VAL B 1 38 ? -1.805 -1.319 11.156 1 96.88 38 VAL B CA 1
ATOM 799 C C . VAL B 1 38 ? -2.482 -2.045 10 1 96.88 38 VAL B C 1
ATOM 801 O O . VAL B 1 38 ? -3.557 -1.64 9.547 1 96.88 38 VAL B O 1
ATOM 804 N N . LEU B 1 39 ? -1.824 -3.057 9.531 1 97.12 39 LEU B N 1
ATOM 805 C CA . LEU B 1 39 ? -2.373 -3.838 8.422 1 97.12 39 LEU B CA 1
ATOM 806 C C . LEU B 1 39 ? -3.256 -4.965 8.945 1 97.12 39 LEU B C 1
ATOM 808 O O . LEU B 1 39 ? -2.859 -5.703 9.852 1 97.12 39 LEU B O 1
ATOM 812 N N . SER B 1 40 ? -4.438 -5.012 8.391 1 96.56 40 SER B N 1
ATOM 813 C CA . SER B 1 40 ? -5.316 -6.168 8.539 1 96.56 40 SER B CA 1
ATOM 814 C C . SER B 1 40 ? -5.688 -6.766 7.188 1 96.56 40 SER B C 1
ATOM 816 O O . SER B 1 40 ? -5.871 -6.035 6.211 1 96.56 40 SER B O 1
ATOM 818 N N . VAL B 1 41 ? -5.781 -8.078 7.184 1 97 41 VAL B N 1
ATOM 819 C CA . VAL B 1 41 ? -6.168 -8.797 5.973 1 97 41 VAL B CA 1
ATOM 820 C C . VAL B 1 41 ? -7.57 -9.383 6.145 1 97 41 VAL B C 1
ATOM 822 O O . VAL B 1 41 ? -7.836 -10.102 7.109 1 97 41 VAL B O 1
ATOM 825 N N . GLU B 1 42 ? -8.375 -8.953 5.223 1 95.25 42 GLU B N 1
ATOM 826 C CA . GLU B 1 42 ? -9.727 -9.492 5.195 1 95.25 42 GLU B CA 1
ATOM 827 C C . GLU B 1 42 ? -9.93 -10.438 4.016 1 95.25 42 GLU B C 1
ATOM 829 O O . GLU B 1 42 ? -9.578 -10.102 2.879 1 95.25 42 GLU B O 1
ATOM 834 N N . THR B 1 43 ? -10.461 -11.609 4.309 1 93.06 43 THR B N 1
ATOM 835 C CA . THR B 1 43 ? -10.773 -12.562 3.254 1 93.06 43 THR B CA 1
ATOM 836 C C . THR B 1 43 ? -12.258 -12.938 3.285 1 93.06 43 THR B C 1
ATOM 838 O O . THR B 1 43 ? -12.82 -13.164 4.355 1 93.06 43 THR B O 1
ATOM 841 N N . LYS B 1 44 ? -12.898 -12.641 2.189 1 88.38 44 LYS B N 1
ATOM 842 C CA . LYS B 1 44 ? -14.305 -13.023 2.051 1 88.38 44 LYS B CA 1
ATOM 843 C C . LYS B 1 44 ? -14.578 -13.625 0.676 1 88.38 44 LYS B C 1
ATOM 845 O O . LYS B 1 44 ? -14.25 -13.023 -0.348 1 88.38 44 LYS B O 1
ATOM 850 N N . ASP B 1 45 ? -15.125 -14.812 0.688 1 86.12 45 ASP B N 1
ATOM 851 C CA . ASP B 1 45 ? -15.539 -15.484 -0.542 1 86.12 45 ASP B CA 1
ATOM 852 C C . ASP B 1 45 ? -14.398 -15.531 -1.552 1 86.12 45 ASP B C 1
ATOM 854 O O . ASP B 1 45 ? -14.586 -15.227 -2.73 1 86.12 45 ASP B O 1
ATOM 858 N N . GLY B 1 46 ? -13.164 -15.766 -1.113 1 80.88 46 GLY B N 1
ATOM 859 C CA . GLY B 1 46 ? -12.008 -15.898 -1.986 1 80.88 46 GLY B CA 1
ATOM 860 C C . GLY B 1 46 ? -11.398 -14.57 -2.375 1 80.88 46 GLY B C 1
ATOM 861 O O . GLY B 1 46 ? -10.383 -14.523 -3.076 1 80.88 46 GLY B O 1
ATOM 862 N N . GLU B 1 47 ? -12.102 -13.539 -1.908 1 90.25 47 GLU B N 1
ATOM 863 C CA . GLU B 1 47 ? -11.586 -12.203 -2.205 1 90.25 47 GLU B CA 1
ATOM 864 C C . GLU B 1 47 ? -10.742 -11.672 -1.05 1 90.25 47 GLU B C 1
ATOM 866 O O . GLU B 1 47 ? -11.086 -11.859 0.118 1 90.25 47 GLU B O 1
ATOM 871 N N . ILE B 1 48 ? -9.633 -11.031 -1.455 1 95.31 48 ILE B N 1
ATOM 872 C CA . ILE B 1 48 ? -8.742 -10.508 -0.426 1 95.31 48 ILE B CA 1
ATOM 873 C C . ILE B 1 48 ? -8.805 -8.977 -0.421 1 95.31 48 ILE B C 1
ATOM 875 O O . ILE B 1 48 ? -8.852 -8.352 -1.481 1 95.31 48 ILE B O 1
ATOM 879 N N . THR B 1 49 ? -8.93 -8.43 0.779 1 97.19 49 THR B N 1
ATOM 880 C CA . THR B 1 49 ? -8.82 -6.988 0.992 1 97.19 49 THR B CA 1
ATOM 881 C C . THR B 1 49 ? -7.738 -6.676 2.02 1 97.19 49 THR B C 1
ATOM 883 O O . THR B 1 49 ? -7.723 -7.254 3.109 1 97.19 49 THR B O 1
ATOM 886 N N . LEU B 1 50 ? -6.734 -5.871 1.624 1 97.81 50 LEU B N 1
ATOM 887 C CA . LEU B 1 50 ? -5.73 -5.344 2.543 1 97.81 50 LEU B CA 1
ATOM 888 C C . LEU B 1 50 ? -6.168 -3.996 3.105 1 97.81 50 LEU B C 1
ATOM 890 O O . LEU B 1 50 ? -6.324 -3.027 2.357 1 97.81 50 LEU B O 1
ATOM 894 N N . CYS B 1 51 ? -6.32 -3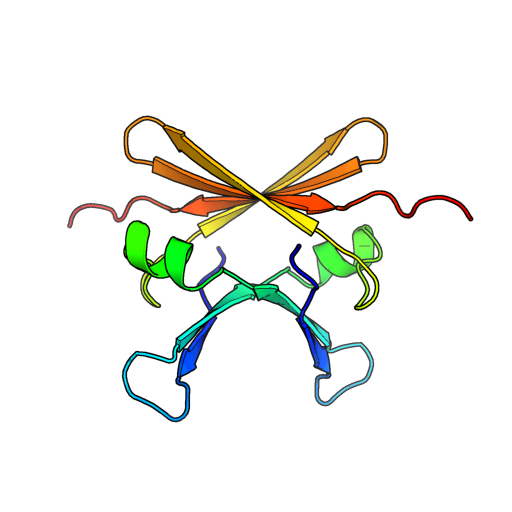.926 4.438 1 97.56 51 CYS B N 1
ATOM 895 C CA . CYS B 1 51 ? -6.77 -2.684 5.059 1 97.56 51 CYS B CA 1
ATOM 896 C C . CYS B 1 51 ? -5.703 -2.121 5.988 1 97.56 51 CYS B C 1
ATOM 898 O O . CYS B 1 51 ? -5.273 -2.795 6.926 1 97.56 51 CYS B O 1
ATOM 900 N N . TYR B 1 52 ? -5.301 -0.912 5.715 1 97.75 52 TYR B N 1
ATOM 901 C CA . TYR B 1 52 ? -4.32 -0.176 6.508 1 97.75 52 TYR B CA 1
ATOM 902 C C . TYR B 1 52 ? -5 0.897 7.352 1 97.75 52 TYR B C 1
ATOM 904 O O . TYR B 1 52 ? -5.453 1.914 6.824 1 97.75 52 TYR B O 1
ATOM 912 N N . LYS B 1 53 ? -4.977 0.7 8.648 1 97.25 53 LYS B N 1
ATOM 913 C CA . LYS B 1 53 ? -5.551 1.676 9.57 1 97.25 53 LYS B CA 1
ATOM 914 C C . LYS B 1 53 ? -4.473 2.582 10.156 1 97.25 53 LYS B C 1
ATOM 916 O O . LYS B 1 53 ? -3.502 2.1 10.742 1 97.25 53 LYS B O 1
ATOM 921 N N . ARG B 1 54 ? -4.629 3.846 9.906 1 96.38 54 ARG B N 1
ATOM 922 C CA . ARG B 1 54 ? -3.686 4.805 10.477 1 96.38 54 ARG B CA 1
ATOM 923 C C . ARG B 1 54 ? -3.746 4.789 12 1 96.38 54 ARG B C 1
ATOM 925 O O . ARG B 1 54 ? -4.832 4.809 12.586 1 96.38 54 ARG B O 1
ATOM 932 N N . VAL B 1 55 ? -2.572 4.664 12.594 1 92.75 55 VAL B N 1
ATOM 933 C CA . VAL B 1 55 ? -2.486 4.641 14.055 1 92.75 55 VAL B CA 1
ATOM 934 C C . VAL B 1 55 ? -2.551 6.066 14.594 1 92.75 55 VAL B C 1
ATOM 936 O O . VAL B 1 55 ? -1.903 6.973 14.062 1 92.75 55 VAL B O 1
ATOM 939 N N . LYS B 1 56 ? -3.32 6.176 15.539 1 79.5 56 LYS B N 1
ATOM 940 C CA . LYS B 1 56 ? -3.389 7.469 16.219 1 79.5 56 LYS B CA 1
ATOM 941 C C . LYS B 1 56 ? -2.121 7.734 17.016 1 79.5 56 LYS B C 1
ATOM 943 O O . LYS B 1 56 ? -1.587 6.828 17.672 1 79.5 56 LYS B O 1
ATOM 948 N N . LYS B 1 57 ? -1.494 8.812 16.547 1 71.19 57 LYS B N 1
ATOM 949 C CA . LYS B 1 57 ? -0.342 9.18 17.359 1 71.19 57 LYS B CA 1
ATOM 950 C C . LYS B 1 57 ? -0.767 9.508 18.797 1 71.19 57 LYS B C 1
ATOM 952 O O . LYS B 1 57 ? -1.84 10.07 19.016 1 71.19 57 LYS B O 1
ATOM 957 N N . ALA B 1 58 ? -0.149 8.578 19.703 1 58.66 58 ALA B N 1
ATOM 958 C CA . ALA B 1 58 ? -0.412 8.93 21.094 1 58.66 58 ALA B CA 1
ATOM 959 C C . ALA B 1 58 ? -0.062 10.391 21.359 1 58.66 58 ALA B C 1
ATOM 961 O O . ALA B 1 58 ? 0.854 10.945 20.75 1 58.66 58 ALA B O 1
ATOM 962 N N . LYS B 1 59 ? -1.014 11.18 21.531 1 53.31 59 LYS B N 1
ATOM 963 C CA . LYS B 1 59 ? -0.684 12.5 22.062 1 53.31 59 LYS B CA 1
ATOM 964 C C . LYS B 1 59 ? 0.373 12.406 23.156 1 53.31 59 LYS B C 1
ATOM 966 O O . LYS B 1 59 ? 0.227 11.633 24.109 1 53.31 59 LYS B O 1
ATOM 971 N N . SER B 1 60 ? 1.659 12.523 22.812 1 38.31 60 SER B N 1
ATOM 972 C CA . SER B 1 60 ? 2.42 12.859 24 1 38.31 60 SER B CA 1
ATOM 973 C C . SER B 1 60 ? 1.842 14.086 24.703 1 38.31 60 SER B C 1
ATOM 975 O O . SER B 1 60 ? 1.358 15.008 24.047 1 38.31 60 SER B O 1
#

Secondary structure (DSSP, 8-state):
-BPPEEEE-SSTT-EEEEEEE-HHHHHHTT--TT--EEEEEEEETTEEEEEEEEPPP---/-BPPEEEE-SSTT-EEEEEEE-HHHHHHTT--TT--EEEEEEEETTEEEEEEEEPPP---

Radius of gyration: 14.72 Å; Cα contacts (8 Å, |Δi|>4): 225; chains: 2; bounding box: 35×36×44 Å

Nearest PDB structures (foldseek):
  7xi6-assembly1_B  TM=9.080E-01  e=3.190E-07  Saccharolobus solfataricus
  7xi6-assembly1_A  TM=8.722E-01  e=3.217E-06  Saccharolobus solfataricus
  3o27-assembly1_A  TM=9.429E-01  e=2.414E-03  Saccharolobus islandicus
  3o27-assembly1_B  TM=7.718E-01  e=7.910E-03  Saccharolobus islandicus
  7xi6-assembly1_B  TM=9.069E-01  e=1.483E-07  Saccharolobus solfataricus

Organism: Sulfurisphaera tokodaii (strain DSM 16993 / JCM 10545 / NBRC 100140 / 7) (NCBI:txid273063)

pLDDT: mean 89.27, std 10.89, range [38.31, 97.81]

Foldseek 3Di:
DWDWDWDDDPDDVPI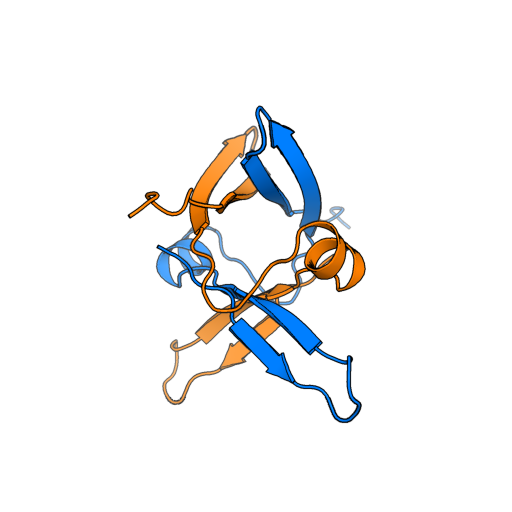DIDTDDDPVNCVVVVPDPPWAWDWDWDDDPNDIDIDTHIDDDDPD/DWDWDWDDDPDDVPIDIDTDDDPVNCVVVVPDPPWAWDWDWDDDPNDIDIDTHTDDDDPD